Protein AF-J5MBG9-F1 (afdb_monomer)

Solvent-accessible surface area (backbone atoms only — not comparable to full-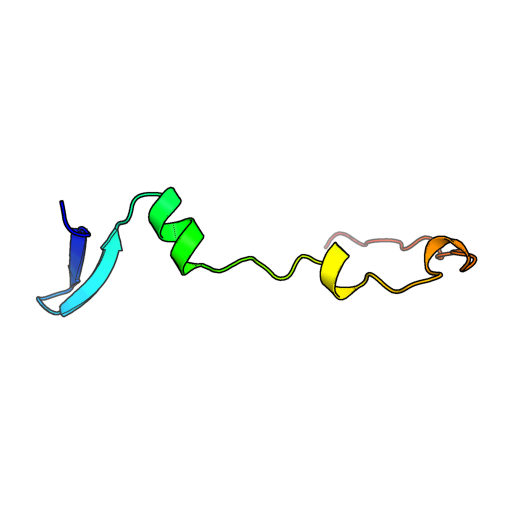atom values): 4014 Å² total; per-residue (Å²): 136,79,76,50,74,41,61,56,97,88,38,83,72,49,74,53,68,57,69,69,59,46,53,67,71,67,46,80,71,80,46,65,64,70,76,68,62,56,92,67,60,90,74,56,86,84,79,81,77,90,80,85,82,80,84,129

Mean predicted aligned error: 10.95 Å

Foldseek 3Di:
DDWDFDDDPPHGDDTDDDVVVVDVVVPPDPDPCNVPDDPCPVVDDDDDDDDDDDDD

pLDDT: mean 87.57, std 7.25, range [68.38, 97.38]

Secondary structure (DSSP, 8-state):
-PPEEEEETTEEEEEE--HHHHHHHS-----HHHHH--TTGGGS---PPPP-----

Sequence (56 aa):
MGPVIITDRGKPSHVLLTYEAFQRLSGRRKSLVDGLSMPGLSEIAFMPTRVEIKIR

Structure (mmCIF, N/CA/C/O backbone):
data_AF-J5MBG9-F1
#
_entry.id   AF-J5MBG9-F1
#
loop_
_atom_site.group_PDB
_atom_site.id
_atom_site.type_symbol
_atom_site.label_atom_id
_atom_site.label_alt_id
_atom_site.label_comp_id
_atom_site.label_asym_id
_atom_site.label_entity_id
_atom_site.label_seq_id
_atom_site.pdbx_PDB_ins_code
_atom_site.Cartn_x
_atom_site.Cartn_y
_atom_site.Cartn_z
_atom_site.occupancy
_atom_site.B_iso_or_equiv
_atom_site.auth_seq_id
_atom_site.auth_comp_id
_atom_site.auth_asym_id
_atom_site.auth_atom_id
_atom_site.pdbx_PDB_model_num
ATOM 1 N N . MET A 1 1 ? -7.490 11.329 16.530 1.00 70.31 1 MET A N 1
ATOM 2 C CA . MET A 1 1 ? -8.554 10.312 16.396 1.00 70.31 1 MET A CA 1
ATOM 3 C C . MET A 1 1 ? -7.933 9.082 15.761 1.00 70.31 1 MET A C 1
ATOM 5 O O . MET A 1 1 ? -7.260 9.232 14.749 1.00 70.31 1 MET A O 1
ATOM 9 N N . GLY A 1 2 ? -8.043 7.921 16.409 1.00 80.81 2 GLY A N 1
ATOM 10 C CA . GLY A 1 2 ? -7.534 6.655 15.873 1.00 80.81 2 GLY A CA 1
ATOM 11 C C . GLY A 1 2 ? -8.421 6.104 14.748 1.00 80.81 2 GLY A C 1
ATOM 12 O O . GLY A 1 2 ? -9.491 6.661 14.496 1.00 80.81 2 GLY A O 1
ATOM 13 N N . PRO A 1 3 ? -7.990 5.035 14.062 1.00 89.44 3 PRO A N 1
ATOM 14 C CA . PRO A 1 3 ? -8.800 4.381 13.041 1.00 89.44 3 PRO A CA 1
ATOM 15 C C . PRO A 1 3 ? -10.081 3.798 13.646 1.00 89.44 3 PRO A C 1
ATOM 17 O O . PRO A 1 3 ? -10.080 3.309 14.778 1.00 89.44 3 PRO A O 1
ATOM 20 N N . VAL A 1 4 ? -11.172 3.820 12.882 1.00 95.69 4 VAL A N 1
ATOM 21 C CA . VAL A 1 4 ? -12.417 3.159 13.285 1.00 95.69 4 VAL A CA 1
ATOM 22 C C . VAL A 1 4 ? -12.300 1.680 12.929 1.00 95.69 4 VAL A C 1
ATOM 24 O O . VAL A 1 4 ? -12.106 1.330 11.765 1.00 95.69 4 VAL A O 1
ATOM 27 N N . ILE A 1 5 ? -12.406 0.808 13.932 1.00 95.69 5 ILE A N 1
ATOM 28 C CA . ILE A 1 5 ? -12.381 -0.646 13.752 1.00 95.69 5 ILE A CA 1
ATOM 29 C C . ILE A 1 5 ? -13.819 -1.158 13.696 1.00 95.69 5 ILE A C 1
ATOM 31 O O . ILE A 1 5 ? -14.591 -0.959 14.632 1.00 95.69 5 ILE A O 1
ATOM 35 N N . ILE A 1 6 ? -14.168 -1.836 12.608 1.00 96.75 6 ILE A N 1
ATOM 36 C CA . ILE A 1 6 ? -15.448 -2.524 12.443 1.00 96.75 6 ILE A CA 1
ATOM 37 C C . ILE A 1 6 ? -15.239 -3.976 12.873 1.00 96.75 6 ILE A C 1
ATOM 39 O O . ILE A 1 6 ? -14.293 -4.634 12.429 1.00 96.75 6 ILE A O 1
ATOM 43 N N .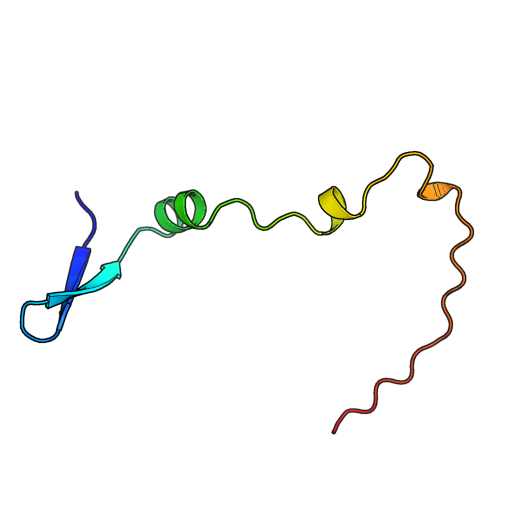 THR A 1 7 ? -16.105 -4.475 13.752 1.00 97.38 7 THR A N 1
ATOM 44 C CA . THR A 1 7 ? -16.039 -5.845 14.270 1.00 97.38 7 THR A CA 1
ATOM 45 C C . THR A 1 7 ? -17.201 -6.689 13.753 1.00 97.38 7 THR A C 1
ATOM 47 O O . THR A 1 7 ? -18.297 -6.183 13.524 1.00 97.38 7 THR A O 1
ATOM 50 N N . ASP A 1 8 ? -16.962 -7.987 13.581 1.00 96.94 8 ASP A N 1
ATOM 51 C CA . 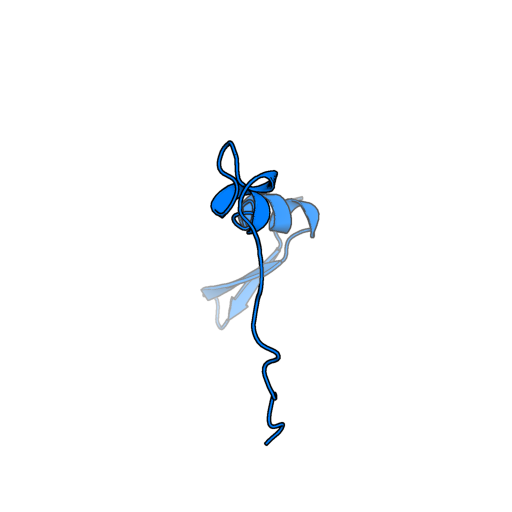ASP A 1 8 ? -17.997 -9.010 13.427 1.00 96.94 8 ASP A CA 1
ATOM 52 C C . ASP A 1 8 ? -17.942 -9.946 14.645 1.00 96.94 8 ASP A C 1
ATOM 54 O O . ASP A 1 8 ? -16.907 -10.553 14.933 1.00 96.94 8 ASP A O 1
ATOM 58 N N . ARG A 1 9 ? -19.035 -10.002 15.418 1.00 95.69 9 ARG A N 1
ATOM 59 C CA . ARG A 1 9 ? -19.156 -10.785 16.669 1.00 95.69 9 ARG A CA 1
ATOM 60 C C . ARG A 1 9 ? -17.974 -10.604 17.636 1.00 95.69 9 ARG A C 1
ATOM 62 O O . ARG A 1 9 ? -17.445 -11.570 18.183 1.00 95.69 9 ARG A O 1
ATOM 69 N N . GLY A 1 10 ? -17.538 -9.358 17.829 1.00 95.25 10 GLY A N 1
ATOM 70 C CA . GLY A 1 10 ? -16.438 -9.013 18.738 1.00 95.25 10 GLY A CA 1
ATOM 71 C C . GLY A 1 10 ? -15.033 -9.251 18.174 1.00 95.25 10 GLY A C 1
ATOM 72 O O . GLY A 1 10 ? -14.056 -8.949 18.857 1.00 95.25 10 GLY A O 1
ATOM 73 N N . LYS A 1 11 ? -14.902 -9.740 16.933 1.00 96.62 11 LYS A N 1
ATOM 74 C CA . LYS A 1 11 ? -13.614 -9.886 16.239 1.00 96.62 11 LYS A CA 1
ATOM 75 C C . LYS A 1 11 ? -13.434 -8.760 15.217 1.00 96.62 11 LYS A C 1
ATOM 77 O O . LYS A 1 11 ? -14.355 -8.527 14.438 1.00 96.62 11 LYS A O 1
ATOM 82 N N . PRO A 1 12 ? -12.290 -8.058 15.177 1.00 96.38 12 PRO A N 1
ATOM 83 C CA . PRO A 1 12 ? -12.000 -7.096 14.115 1.00 96.38 12 PRO A CA 1
ATOM 84 C C . PRO A 1 12 ? -12.153 -7.735 12.731 1.00 96.38 12 PRO A C 1
ATOM 86 O O . PRO A 1 12 ? -11.589 -8.800 12.485 1.00 96.38 12 PRO A O 1
ATOM 89 N N . SER A 1 13 ? -12.914 -7.095 11.845 1.00 97.06 13 SER A N 1
ATOM 90 C CA . SER A 1 13 ? -13.143 -7.574 10.477 1.00 97.06 13 SER A CA 1
ATOM 91 C C . SER A 1 13 ? -12.717 -6.553 9.424 1.00 97.06 13 SER A C 1
ATOM 93 O O . SER A 1 13 ? -12.190 -6.945 8.388 1.00 97.06 13 SER A O 1
ATOM 95 N N . HIS A 1 14 ? -12.891 -5.252 9.690 1.00 94.94 14 HIS A N 1
ATOM 96 C CA . HIS A 1 14 ? -12.506 -4.177 8.771 1.00 94.94 14 HIS A CA 1
ATOM 97 C C . HIS A 1 14 ? -11.980 -2.948 9.524 1.00 94.94 14 HIS A C 1
ATOM 99 O O . HIS A 1 14 ? -12.250 -2.753 10.710 1.00 94.94 14 HIS A O 1
ATOM 105 N N . VAL A 1 15 ? -11.248 -2.088 8.815 1.00 94.19 15 VAL A N 1
ATOM 106 C CA . VAL A 1 15 ? -10.725 -0.815 9.328 1.00 94.19 15 VAL A CA 1
ATOM 107 C C . VAL A 1 15 ? -11.177 0.302 8.393 1.00 94.19 15 VAL A C 1
ATOM 109 O O . VAL A 1 15 ? -10.892 0.254 7.197 1.00 94.19 15 VAL A O 1
ATOM 112 N N . LEU A 1 16 ? -11.863 1.311 8.929 1.00 94.69 16 LEU A N 1
ATOM 113 C CA . LEU A 1 16 ? -12.200 2.534 8.207 1.00 94.69 16 LEU A CA 1
ATOM 114 C C . LEU A 1 16 ? -11.129 3.597 8.479 1.00 94.69 16 LEU A C 1
ATOM 116 O O . LEU A 1 16 ? -10.784 3.896 9.626 1.00 94.69 16 LEU A O 1
ATOM 120 N N . LEU A 1 17 ? -10.608 4.165 7.397 1.00 93.19 17 LEU A N 1
ATOM 121 C CA . LEU A 1 17 ? -9.517 5.133 7.390 1.00 93.19 17 LEU A CA 1
ATOM 122 C C . LEU A 1 17 ? -9.894 6.327 6.518 1.00 93.19 17 LEU A C 1
ATOM 124 O O . LEU A 1 17 ? -10.729 6.213 5.620 1.00 93.19 17 LEU A O 1
ATOM 128 N N . THR A 1 18 ? -9.229 7.462 6.736 1.00 91.69 18 THR A N 1
ATOM 129 C CA . THR A 1 18 ? -9.249 8.531 5.735 1.00 91.69 18 THR A CA 1
ATOM 130 C C . THR A 1 18 ? -8.622 8.023 4.440 1.00 91.69 18 THR A C 1
ATOM 132 O O . THR A 1 18 ? -7.741 7.157 4.454 1.00 91.69 18 THR A O 1
ATOM 135 N N . TYR A 1 19 ? -9.046 8.585 3.309 1.00 88.94 19 TYR A N 1
ATOM 136 C CA . TYR A 1 19 ? -8.489 8.194 2.017 1.00 88.94 19 TYR A CA 1
ATOM 137 C C . TYR A 1 19 ? -6.972 8.435 1.944 1.00 88.94 19 TYR A C 1
ATOM 139 O O . TYR A 1 19 ? -6.242 7.592 1.440 1.00 88.94 19 TYR A O 1
ATOM 147 N N . GLU A 1 20 ? -6.471 9.520 2.541 1.00 89.56 20 GLU A N 1
ATOM 148 C CA . GLU A 1 20 ? -5.032 9.799 2.631 1.00 89.56 20 GLU A CA 1
ATOM 149 C C . GLU A 1 20 ? -4.264 8.701 3.393 1.00 89.56 20 GLU A C 1
ATOM 151 O O . GLU A 1 20 ? -3.214 8.235 2.945 1.00 89.56 20 GLU A O 1
ATOM 156 N N . ALA A 1 21 ? -4.791 8.240 4.534 1.00 90.44 21 ALA A N 1
ATOM 157 C CA . ALA A 1 21 ? -4.179 7.157 5.302 1.00 90.44 21 ALA A CA 1
ATOM 158 C C . ALA A 1 21 ? -4.223 5.827 4.534 1.00 90.44 21 ALA A C 1
ATOM 160 O O . ALA A 1 21 ? -3.238 5.086 4.534 1.00 90.44 21 ALA A O 1
ATOM 161 N N . PHE A 1 22 ? -5.326 5.559 3.827 1.00 88.81 22 PHE A N 1
ATOM 162 C CA . PHE A 1 22 ? -5.416 4.435 2.900 1.00 88.81 22 PHE A CA 1
ATOM 163 C C . PHE A 1 22 ? -4.335 4.518 1.815 1.00 88.81 22 PHE A C 1
ATOM 165 O O . PHE A 1 22 ? -3.597 3.554 1.646 1.00 88.81 22 PHE A O 1
ATOM 172 N N . GLN A 1 23 ? -4.165 5.668 1.153 1.00 86.69 23 GLN A N 1
ATOM 173 C CA . GLN A 1 23 ? -3.162 5.855 0.097 1.00 86.69 23 GLN A CA 1
ATOM 174 C C . GLN A 1 23 ? -1.728 5.593 0.579 1.00 86.69 23 GLN A C 1
ATOM 176 O O . GLN A 1 23 ? -0.928 5.000 -0.149 1.00 86.69 23 GLN A O 1
ATOM 181 N N . ARG A 1 24 ? -1.396 6.003 1.811 1.00 87.00 24 ARG A N 1
ATOM 182 C CA . ARG A 1 24 ? -0.083 5.735 2.427 1.00 87.00 24 ARG A CA 1
ATOM 183 C C . ARG A 1 24 ? 0.133 4.242 2.699 1.00 87.00 24 ARG A C 1
ATOM 185 O O . ARG A 1 24 ? 1.244 3.758 2.502 1.00 87.00 24 ARG A O 1
ATOM 192 N N . LEU A 1 25 ? -0.910 3.519 3.118 1.00 86.50 25 LEU A N 1
ATOM 193 C CA . LEU A 1 25 ? -0.863 2.077 3.404 1.00 86.50 25 LEU A CA 1
ATOM 194 C C . LEU A 1 25 ? -0.901 1.202 2.149 1.00 86.50 25 LEU A C 1
ATOM 196 O O . LEU A 1 25 ? -0.235 0.172 2.108 1.00 86.50 25 LEU A O 1
ATOM 200 N N . SER A 1 26 ? -1.650 1.601 1.119 1.00 82.62 26 SER A N 1
ATOM 201 C CA . SER A 1 26 ? -1.783 0.847 -0.134 1.00 82.62 26 SER A CA 1
ATOM 202 C C . SER A 1 26 ? -0.486 0.788 -0.951 1.00 82.62 26 SER A C 1
ATOM 204 O O . SER A 1 26 ? -0.429 0.098 -1.968 1.00 82.62 26 SER A O 1
ATOM 206 N N . GLY A 1 27 ? 0.555 1.506 -0.514 1.00 73.81 27 GLY A N 1
ATOM 207 C CA . GLY A 1 27 ? 1.799 1.685 -1.247 1.00 73.81 27 GLY A CA 1
ATOM 208 C C . GLY A 1 27 ? 1.589 2.457 -2.551 1.00 73.81 27 GLY A C 1
ATOM 209 O O . GLY A 1 27 ? 0.468 2.694 -3.009 1.00 73.81 27 GLY A O 1
ATOM 210 N N . ARG A 1 28 ? 2.689 2.848 -3.202 1.00 68.38 28 ARG A N 1
ATOM 211 C CA . ARG A 1 28 ? 2.603 3.235 -4.612 1.00 68.38 28 ARG A CA 1
ATOM 212 C C . ARG A 1 28 ? 2.315 1.958 -5.396 1.00 68.38 28 ARG A C 1
ATOM 214 O O . ARG A 1 28 ? 3.128 1.033 -5.368 1.00 68.38 28 ARG A O 1
ATOM 221 N N . ARG A 1 29 ? 1.190 1.904 -6.121 1.00 68.69 29 ARG A N 1
ATOM 222 C CA . ARG A 1 29 ? 1.080 0.983 -7.263 1.00 68.69 29 ARG A CA 1
ATOM 223 C C . ARG A 1 29 ? 2.364 1.151 -8.067 1.00 68.69 29 ARG A C 1
ATOM 225 O O . ARG A 1 29 ? 2.721 2.291 -8.366 1.00 68.69 29 ARG A O 1
ATOM 232 N N . LYS A 1 30 ? 3.066 0.051 -8.369 1.00 70.94 30 LYS A N 1
ATOM 233 C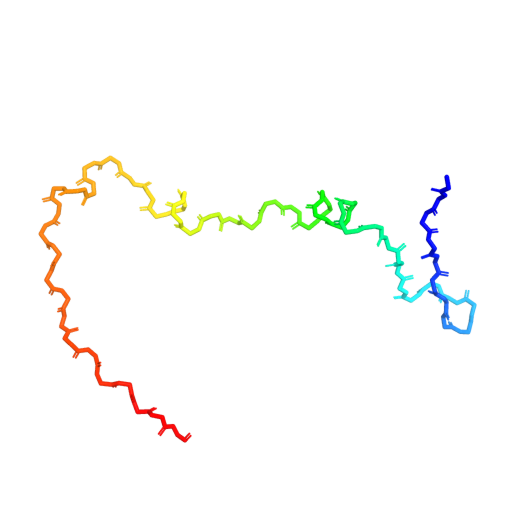 CA . LYS A 1 30 ? 4.194 0.110 -9.304 1.00 70.94 30 LYS A CA 1
ATOM 234 C C . LYS A 1 30 ? 3.674 0.816 -10.548 1.00 70.94 30 LYS A C 1
ATOM 236 O O . LYS A 1 30 ? 2.727 0.340 -11.174 1.00 70.94 30 LYS A O 1
ATOM 241 N N . SER A 1 31 ? 4.218 1.997 -10.813 1.00 81.00 31 SER A N 1
ATOM 242 C CA . SER A 1 31 ? 3.890 2.744 -12.013 1.00 81.00 31 SER A CA 1
ATOM 243 C C . SER A 1 31 ? 4.274 1.845 -13.176 1.00 81.00 31 S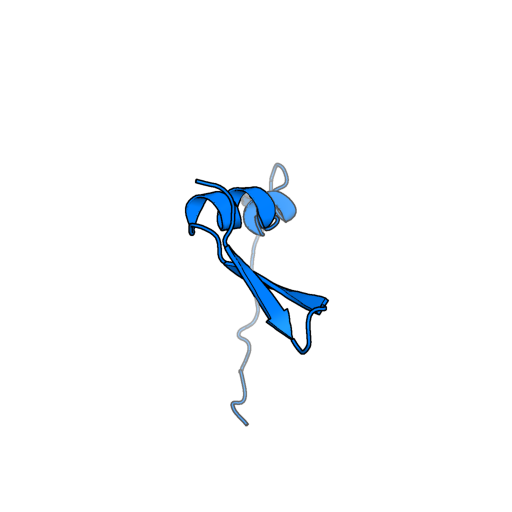ER A C 1
ATOM 245 O O . SER A 1 31 ? 5.408 1.373 -13.251 1.00 81.00 31 SER A O 1
ATOM 247 N N . LEU A 1 32 ? 3.302 1.536 -14.036 1.00 80.06 32 LEU A N 1
ATOM 248 C CA . LEU A 1 32 ? 3.567 0.734 -15.225 1.00 80.06 32 LEU A CA 1
ATOM 249 C C . LEU A 1 32 ? 4.630 1.426 -16.083 1.00 80.06 32 LEU A C 1
ATOM 251 O O . LEU A 1 32 ? 5.504 0.765 -16.624 1.00 80.06 32 LEU A O 1
ATOM 255 N N . VAL A 1 33 ? 4.591 2.761 -16.122 1.00 84.25 33 VAL A N 1
ATOM 256 C CA . VAL A 1 33 ? 5.608 3.586 -16.772 1.00 84.25 33 VAL A CA 1
ATOM 257 C C . VAL A 1 33 ? 6.970 3.357 -16.123 1.00 84.25 33 VAL A C 1
ATOM 259 O O . VAL A 1 33 ? 7.907 3.013 -16.830 1.00 84.25 33 VAL A O 1
ATOM 262 N N . ASP A 1 34 ? 7.086 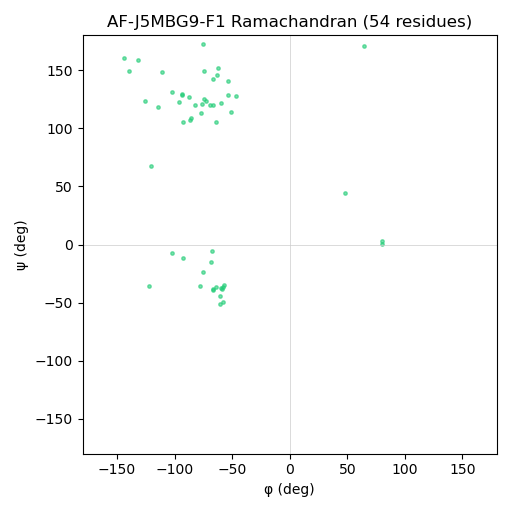3.449 -14.797 1.00 84.50 34 ASP A N 1
ATOM 263 C CA . ASP A 1 34 ? 8.374 3.287 -14.101 1.00 84.50 34 ASP A CA 1
ATOM 264 C C . ASP A 1 34 ? 8.930 1.867 -14.282 1.00 84.50 34 ASP A C 1
ATOM 266 O O . ASP A 1 34 ? 10.134 1.684 -14.421 1.00 84.50 34 ASP A O 1
ATOM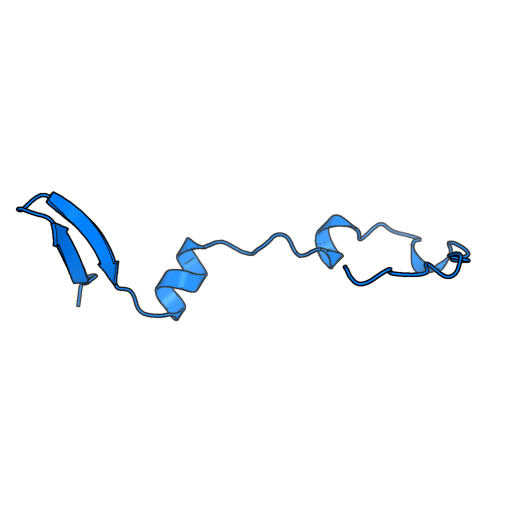 270 N N . GLY A 1 35 ? 8.056 0.856 -14.296 1.00 85.31 35 GLY A N 1
ATOM 271 C CA . GLY A 1 35 ? 8.444 -0.544 -14.471 1.00 85.31 35 GLY A CA 1
ATOM 272 C C . GLY A 1 35 ? 8.822 -0.926 -15.905 1.00 85.31 35 GLY A C 1
ATOM 273 O O . GLY A 1 35 ? 9.550 -1.898 -16.085 1.00 85.31 35 GLY A O 1
ATOM 274 N N . LEU A 1 36 ? 8.333 -0.189 -16.907 1.00 84.94 36 LEU A N 1
ATOM 275 C CA . LEU A 1 36 ? 8.637 -0.411 -18.327 1.00 84.94 36 LEU A CA 1
ATOM 276 C C . LEU A 1 36 ? 9.672 0.580 -18.883 1.00 84.94 36 LEU A C 1
ATOM 278 O O . LEU A 1 36 ? 10.101 0.440 -20.026 1.00 84.94 36 LEU A O 1
ATOM 282 N N . SER A 1 37 ? 10.064 1.588 -18.102 1.00 87.94 37 SER A N 1
ATOM 283 C CA . SER A 1 37 ? 11.026 2.602 -18.529 1.00 87.94 37 SER A CA 1
ATOM 284 C C . SER A 1 37 ? 12.441 2.031 -18.555 1.00 87.94 37 SER A C 1
ATOM 286 O O . SER A 1 37 ? 12.954 1.553 -17.546 1.00 87.94 37 SER A O 1
ATOM 288 N N . MET A 1 38 ? 13.096 2.146 -19.708 1.00 87.50 38 MET A N 1
ATOM 289 C CA . MET A 1 38 ? 14.517 1.855 -19.892 1.00 87.50 38 MET A CA 1
ATOM 290 C C . MET A 1 38 ? 15.148 2.913 -20.813 1.00 87.50 38 MET A C 1
ATOM 292 O O . MET A 1 38 ? 14.448 3.444 -21.683 1.00 87.50 38 MET A O 1
ATOM 296 N N . PRO A 1 39 ? 16.441 3.249 -20.646 1.00 88.88 39 PRO A N 1
ATOM 297 C CA . PRO A 1 39 ? 17.138 4.147 -21.566 1.00 88.88 39 PRO A CA 1
ATOM 298 C C . PRO A 1 39 ? 17.018 3.670 -23.021 1.00 88.88 39 PRO A C 1
ATOM 300 O O . PRO A 1 39 ? 17.076 2.472 -23.284 1.00 88.88 39 PRO A O 1
ATOM 303 N N . GLY A 1 40 ? 16.844 4.602 -23.962 1.00 88.56 40 GLY A N 1
ATOM 304 C CA . GLY A 1 40 ? 16.751 4.291 -25.396 1.00 88.56 40 GLY A CA 1
ATOM 305 C C . GLY A 1 40 ? 15.384 3.788 -25.880 1.00 88.56 40 GLY A C 1
ATOM 306 O O . GLY A 1 40 ? 15.234 3.502 -27.063 1.00 88.56 40 GLY A O 1
ATOM 307 N N . LEU A 1 41 ? 14.352 3.717 -25.025 1.00 86.38 41 LEU A N 1
ATOM 308 C CA . LEU A 1 41 ? 13.016 3.243 -25.431 1.00 86.38 41 LEU A CA 1
ATOM 309 C C . LEU A 1 41 ? 12.412 4.055 -26.596 1.00 86.38 41 LEU A C 1
ATOM 311 O O . LEU A 1 41 ? 11.743 3.490 -27.455 1.00 86.38 41 LEU A O 1
ATOM 315 N N . SER A 1 42 ? 12.671 5.364 -26.649 1.00 86.25 42 SER A N 1
ATOM 316 C CA . SER A 1 42 ? 12.201 6.258 -27.719 1.00 86.25 42 SER A CA 1
ATOM 317 C C . SER A 1 42 ? 12.850 6.004 -29.082 1.00 86.25 42 SER A C 1
ATOM 319 O O . SER A 1 42 ? 12.358 6.509 -30.086 1.00 86.25 42 SER A O 1
ATOM 321 N N . GLU A 1 43 ? 13.9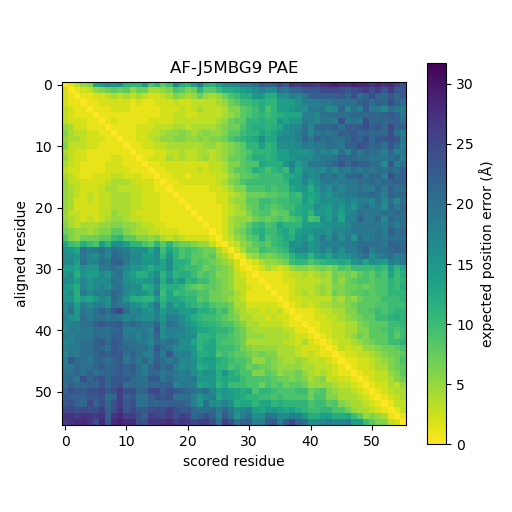52 5.255 -29.124 1.00 90.88 43 GLU A N 1
ATOM 322 C CA . GLU A 1 43 ? 14.696 4.938 -30.349 1.00 90.88 43 GLU A CA 1
ATOM 323 C C . GLU A 1 43 ? 14.233 3.615 -30.980 1.00 90.88 43 GLU A C 1
ATOM 325 O O . GLU A 1 43 ? 14.565 3.313 -32.126 1.00 90.88 43 GLU A O 1
ATOM 330 N N . ILE A 1 44 ? 13.435 2.823 -30.255 1.00 87.50 44 ILE A N 1
ATOM 331 C CA . ILE A 1 44 ? 12.892 1.560 -30.752 1.00 87.50 44 ILE A CA 1
ATOM 332 C C . ILE A 1 44 ? 11.738 1.852 -31.714 1.00 87.50 44 ILE A C 1
ATOM 334 O O . ILE A 1 44 ? 10.723 2.437 -31.335 1.00 87.50 44 ILE A O 1
ATOM 338 N N . ALA A 1 45 ? 11.859 1.385 -32.958 1.00 89.12 45 ALA A N 1
ATOM 339 C CA . ALA A 1 45 ? 10.779 1.457 -33.935 1.00 89.12 45 ALA A CA 1
ATOM 340 C C . ALA A 1 45 ? 9.581 0.607 -33.474 1.00 89.12 45 ALA A C 1
ATOM 342 O O . ALA A 1 45 ? 9.603 -0.624 -33.535 1.00 89.12 45 ALA A O 1
ATOM 343 N N . PHE A 1 46 ? 8.521 1.265 -33.005 1.00 86.44 46 PHE A N 1
ATOM 344 C CA . PHE A 1 46 ? 7.306 0.601 -32.544 1.00 86.44 46 PHE A CA 1
ATOM 345 C C . PHE A 1 46 ? 6.287 0.483 -33.685 1.00 86.44 46 PHE A C 1
ATOM 347 O O . PHE A 1 46 ? 5.642 1.459 -34.060 1.00 86.44 46 PHE A O 1
ATOM 354 N N . MET A 1 47 ? 6.135 -0.727 -34.234 1.00 89.12 47 MET A N 1
ATOM 355 C CA . MET A 1 47 ? 5.164 -1.045 -35.291 1.00 89.12 47 MET A CA 1
ATOM 356 C C . MET A 1 47 ? 4.188 -2.143 -34.833 1.00 89.12 47 MET A C 1
ATOM 358 O O . MET A 1 47 ? 4.257 -3.272 -35.324 1.00 89.12 47 MET A O 1
ATOM 362 N N . PRO A 1 48 ? 3.306 -1.870 -33.853 1.00 87.25 48 PRO A N 1
ATOM 363 C CA . PRO A 1 48 ? 2.350 -2.865 -33.387 1.00 87.25 48 PRO A CA 1
ATOM 364 C C . PRO A 1 48 ? 1.338 -3.182 -34.491 1.00 87.25 48 PRO A C 1
ATOM 366 O O . PRO A 1 48 ? 0.876 -2.301 -35.218 1.00 87.25 48 PRO A O 1
ATOM 369 N N . THR A 1 49 ? 0.942 -4.445 -34.593 1.00 91.44 49 THR A N 1
ATOM 370 C CA . THR A 1 49 ? -0.178 -4.835 -35.450 1.00 91.44 49 THR A CA 1
ATOM 371 C C . THR A 1 49 ? -1.504 -4.422 -34.811 1.00 91.44 49 THR A C 1
ATOM 373 O O . THR A 1 49 ? -1.644 -4.366 -33.586 1.00 91.44 49 THR A O 1
ATOM 376 N N . ARG A 1 50 ? -2.509 -4.118 -35.642 1.00 88.69 50 ARG A N 1
ATOM 377 C CA . ARG A 1 50 ? -3.857 -3.812 -35.151 1.00 88.69 50 ARG A CA 1
ATOM 378 C C . ARG A 1 50 ? -4.459 -5.071 -34.530 1.00 88.69 50 ARG A C 1
ATOM 380 O O . ARG A 1 50 ? -4.639 -6.072 -35.215 1.00 88.69 50 ARG A O 1
ATOM 387 N N . VAL A 1 51 ? -4.804 -4.997 -33.249 1.00 89.31 51 VAL A N 1
ATOM 388 C CA . VAL A 1 51 ? -5.521 -6.071 -32.556 1.00 89.31 51 VAL A CA 1
ATOM 389 C C . VAL A 1 51 ? -7.025 -5.878 -32.743 1.00 89.31 51 VAL A C 1
ATOM 391 O O . VAL A 1 51 ? -7.559 -4.809 -32.445 1.00 89.31 51 VAL A O 1
ATOM 394 N N . GLU A 1 52 ? -7.719 -6.916 -33.209 1.00 91.25 52 GLU A N 1
ATOM 395 C CA . GLU A 1 52 ? -9.182 -6.982 -33.162 1.00 91.25 52 GLU A CA 1
ATOM 396 C C . GLU A 1 52 ? -9.630 -7.534 -31.806 1.00 91.25 52 GLU A C 1
ATOM 398 O O . GLU A 1 52 ? -9.459 -8.717 -31.505 1.00 91.25 52 GLU A O 1
ATOM 403 N N . ILE A 1 53 ? -10.208 -6.673 -30.967 1.00 87.94 53 ILE A N 1
ATOM 404 C CA . ILE A 1 53 ? -10.766 -7.086 -29.678 1.00 87.94 53 ILE A CA 1
ATOM 405 C C . ILE A 1 53 ? -12.208 -7.541 -29.910 1.00 87.94 53 ILE A C 1
ATOM 407 O O . ILE A 1 53 ? -13.097 -6.722 -30.135 1.00 87.94 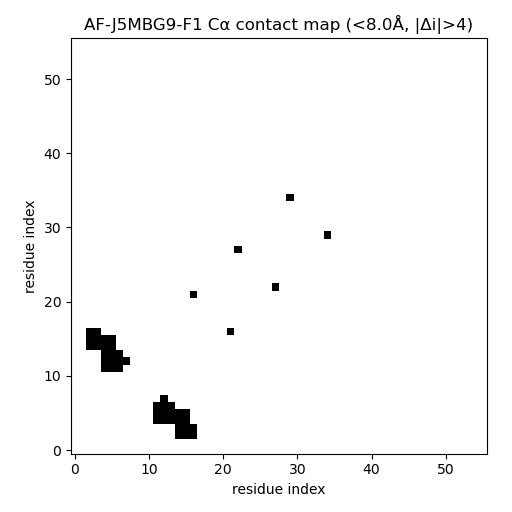53 ILE A O 1
ATOM 411 N N . LYS A 1 54 ? -12.451 -8.855 -29.845 1.00 84.88 54 LYS A N 1
ATOM 412 C CA . LYS A 1 54 ? -13.815 -9.399 -29.837 1.00 84.88 54 LYS A CA 1
ATOM 413 C C . LYS A 1 54 ? -14.427 -9.207 -28.453 1.00 84.88 54 LYS A C 1
ATOM 415 O O . LYS A 1 54 ? -13.980 -9.822 -27.487 1.00 84.88 54 LYS A O 1
ATOM 420 N N . ILE A 1 55 ? -15.451 -8.366 -28.377 1.00 85.50 55 ILE A N 1
ATOM 421 C CA . ILE A 1 55 ? -16.323 -8.274 -27.206 1.00 85.50 55 ILE A CA 1
ATOM 422 C C . ILE A 1 55 ? -17.190 -9.541 -27.213 1.00 85.50 55 ILE A C 1
ATOM 424 O O . ILE A 1 55 ? -17.803 -9.852 -28.234 1.00 85.50 55 ILE A O 1
ATOM 428 N N . ARG A 1 56 ? -17.147 -10.310 -26.121 1.00 73.81 56 ARG A N 1
ATOM 429 C CA . ARG A 1 56 ? -18.059 -11.437 -25.886 1.00 73.81 56 ARG A CA 1
ATOM 430 C C . ARG A 1 56 ? -19.368 -10.940 -25.300 1.00 73.81 56 ARG A C 1
ATOM 432 O O . ARG A 1 56 ? -19.300 -9.974 -24.509 1.00 73.81 56 ARG A O 1
#

Radius of gyration: 21.72 Å; Cα contacts (8 Å, |Δi|>4): 23; chains: 1; bounding box: 36×22×54 Å